Protein AF-A0A6P0XLR0-F1 (afdb_monomer_lite)

pLDDT: mean 94.84, std 5.82, range [69.5, 98.69]

Foldseek 3Di:
DDPVVVLDDDPVNLVVVVVVCVVVQVCLVPALAVVHPDDDPVRVVVLVVVLVCFQPDQDDSDDCPGSVNNSNVVVCPPPVSVSVPDDGHD

Secondary structure (DSSP, 8-state):
--GGGGG---HHHHHHHHHHTHHHHHHHTTSSBTTBSS--HHHHHHHHHHHHHHHH-----S-TT-HHHHHHHHHHHHHHHHHHHSS---

Structure (mmCIF, N/CA/C/O backbone):
data_AF-A0A6P0XLR0-F1
#
_entry.id   AF-A0A6P0XLR0-F1
#
loop_
_atom_site.group_PDB
_atom_site.id
_atom_site.type_symbol
_atom_site.label_atom_id
_atom_site.label_alt_id
_atom_site.label_comp_id
_atom_site.label_asym_id
_atom_site.label_entity_id
_atom_site.label_seq_id
_atom_site.pdbx_PDB_ins_code
_atom_site.Cartn_x
_atom_site.Cartn_y
_atom_site.Cartn_z
_atom_site.occupancy
_atom_site.B_iso_or_equiv
_atom_site.auth_seq_id
_atom_site.auth_comp_id
_atom_site.auth_asym_id
_atom_site.auth_atom_id
_atom_site.pdbx_PDB_model_num
ATOM 1 N N . LYS A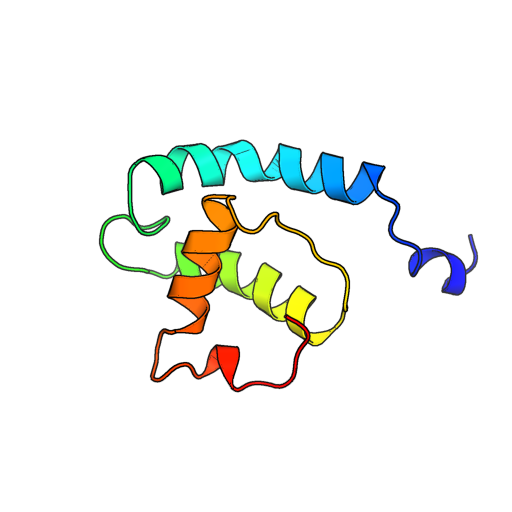 1 1 ? -1.019 8.354 29.502 1.00 69.50 1 LYS A N 1
ATOM 2 C CA . LYS A 1 1 ? -2.218 7.672 28.967 1.00 69.50 1 LYS A CA 1
ATOM 3 C C . LYS A 1 1 ? -2.089 6.183 29.247 1.00 69.50 1 LYS A C 1
ATOM 5 O O . LYS A 1 1 ? -0.968 5.698 29.104 1.00 69.50 1 LYS A O 1
ATOM 10 N N . PRO A 1 2 ? -3.157 5.496 29.676 1.00 87.88 2 PRO A N 1
ATOM 11 C CA . PRO A 1 2 ? -3.206 4.035 29.744 1.0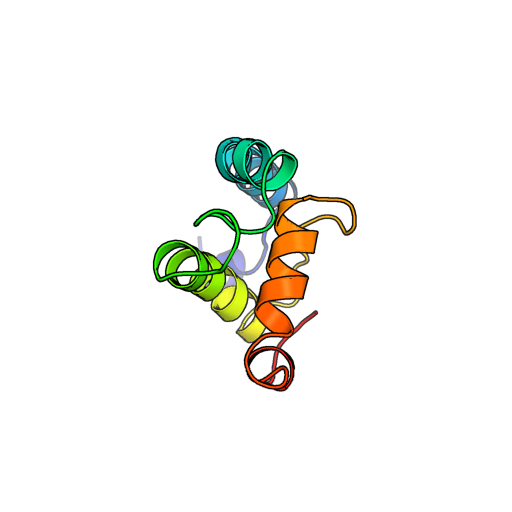0 87.88 2 PRO A CA 1
ATOM 12 C C . PRO A 1 2 ? -3.060 3.415 28.342 1.00 87.88 2 PRO A C 1
ATOM 14 O O . PRO A 1 2 ? -3.274 4.098 27.338 1.00 87.88 2 PRO A O 1
ATOM 17 N N . LEU A 1 3 ? -2.646 2.146 28.262 1.00 81.69 3 LEU A N 1
ATOM 18 C CA . LEU A 1 3 ? -2.327 1.474 26.991 1.00 81.69 3 LEU A CA 1
ATOM 19 C C . LEU A 1 3 ? -3.558 1.3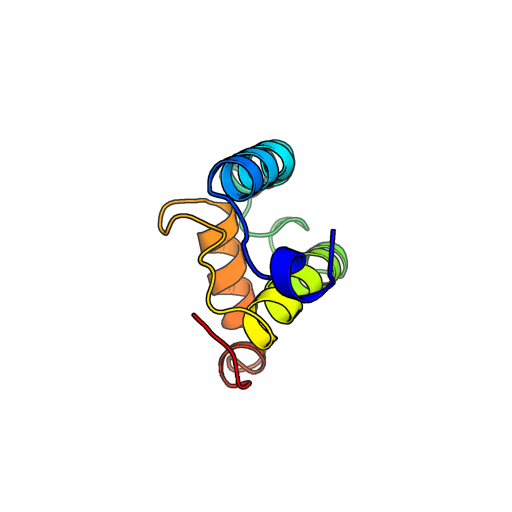33 26.087 1.00 81.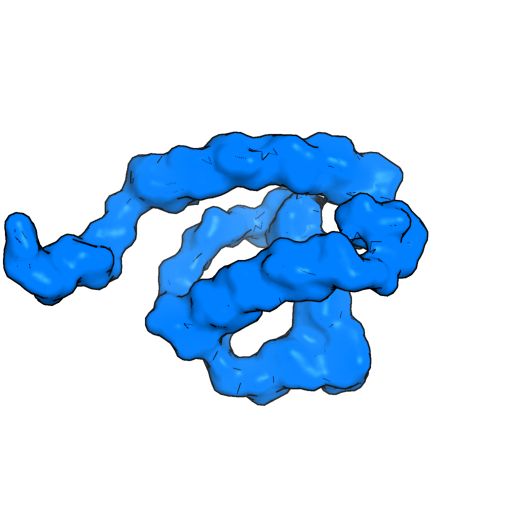69 3 LEU A C 1
ATOM 21 O O . LEU A 1 3 ? -3.464 1.441 24.867 1.00 81.69 3 LEU A O 1
ATOM 25 N N . GLU A 1 4 ? -4.725 1.165 26.694 1.00 82.81 4 GLU A N 1
ATOM 26 C CA . GLU A 1 4 ? -6.012 0.977 26.038 1.00 82.81 4 GLU A CA 1
ATOM 27 C C . GLU A 1 4 ? -6.441 2.207 25.231 1.00 82.81 4 GLU A C 1
ATOM 29 O O . GLU A 1 4 ? -7.146 2.064 24.238 1.00 82.81 4 GLU A O 1
ATOM 34 N N . GLU A 1 5 ? -5.987 3.405 25.611 1.00 80.00 5 GLU A N 1
ATOM 35 C CA . GLU A 1 5 ? -6.268 4.652 24.888 1.00 80.00 5 GLU A CA 1
ATOM 36 C C . GLU A 1 5 ? -5.440 4.808 23.603 1.00 80.00 5 GLU A C 1
ATOM 38 O O . GLU A 1 5 ? -5.725 5.688 22.792 1.00 80.00 5 GLU A O 1
ATOM 43 N N . PHE A 1 6 ? -4.402 3.991 23.391 1.00 78.62 6 PHE A N 1
ATOM 44 C CA . PHE A 1 6 ? -3.584 4.061 22.174 1.00 78.62 6 PHE A CA 1
ATOM 45 C C . PHE A 1 6 ? -4.202 3.320 20.983 1.00 78.62 6 PHE A C 1
ATOM 47 O O . PHE A 1 6 ? -3.711 3.469 19.865 1.00 78.62 6 PHE A O 1
ATOM 54 N N . LYS A 1 7 ? -5.285 2.557 21.193 1.00 75.50 7 LYS A N 1
ATOM 55 C CA . LYS A 1 7 ? -6.022 1.895 20.103 1.00 75.50 7 LYS A CA 1
ATOM 56 C C . LYS A 1 7 ? -6.805 2.887 19.234 1.00 75.50 7 LYS A C 1
ATOM 58 O O . LYS A 1 7 ? -7.070 2.608 18.067 1.00 75.50 7 LYS A O 1
ATOM 63 N N . ASP A 1 8 ? -7.171 4.035 19.803 1.00 83.00 8 ASP A N 1
ATOM 64 C CA . ASP A 1 8 ? -8.038 5.014 19.158 1.00 83.00 8 ASP A CA 1
ATOM 65 C C . ASP A 1 8 ? -7.204 5.912 18.235 1.00 83.00 8 ASP A C 1
ATOM 67 O O . ASP A 1 8 ? -6.668 6.950 18.635 1.00 83.00 8 ASP A O 1
ATOM 71 N N . VAL A 1 9 ? -7.073 5.497 16.975 1.00 86.88 9 VAL A N 1
ATOM 72 C CA . VAL A 1 9 ? -6.427 6.305 15.935 1.00 86.88 9 VAL A CA 1
ATOM 73 C C . VAL A 1 9 ? -7.378 7.414 15.502 1.00 86.88 9 VAL A C 1
ATOM 75 O O . VAL A 1 9 ? -8.466 7.165 14.983 1.00 86.88 9 VAL A O 1
ATOM 78 N N . LYS A 1 10 ? -6.959 8.663 15.697 1.00 91.88 10 LYS A N 1
ATOM 79 C CA . LYS A 1 10 ? -7.733 9.839 15.291 1.00 91.88 10 LYS A CA 1
ATOM 80 C C . LYS A 1 10 ? -7.614 10.080 13.791 1.00 91.88 10 LYS A C 1
ATOM 82 O O . LYS A 1 10 ? -6.542 9.891 13.218 1.00 91.88 10 LYS A O 1
ATOM 87 N N . GLN A 1 11 ? -8.667 10.638 13.192 1.00 92.94 11 GLN A N 1
ATOM 88 C CA . GLN A 1 11 ? -8.656 11.037 11.781 1.00 92.94 11 GLN A CA 1
ATOM 89 C C . GLN A 1 11 ? -7.466 11.951 11.443 1.00 92.94 11 GLN A C 1
ATOM 91 O O . GLN A 1 11 ? -6.768 11.702 10.471 1.00 92.94 11 GLN A O 1
ATOM 96 N N . SER A 1 12 ? -7.125 12.908 12.313 1.00 94.69 12 SER A N 1
ATOM 97 C CA . SER A 1 12 ? -5.972 13.795 12.103 1.00 94.69 12 SER A CA 1
ATOM 98 C C . SER A 1 12 ? -4.621 13.070 12.033 1.00 94.69 12 SER A C 1
ATOM 100 O O . SER A 1 12 ? -3.694 13.551 11.384 1.00 94.69 12 SER A O 1
ATOM 102 N N . GLN A 1 13 ? -4.484 11.907 12.681 1.00 94.19 13 GLN A N 1
ATOM 103 C CA . GLN A 1 13 ? -3.280 11.079 12.574 1.00 94.19 13 GLN A CA 1
ATOM 104 C C . GLN A 1 13 ? -3.230 10.359 11.224 1.00 94.19 13 GLN A C 1
ATOM 106 O O . GLN A 1 13 ? -2.152 10.253 10.642 1.00 94.19 13 GLN A O 1
ATOM 111 N N . ILE A 1 14 ? -4.384 9.910 10.719 1.00 94.81 14 ILE A N 1
ATOM 112 C CA . ILE A 1 14 ? -4.515 9.328 9.377 1.00 94.81 14 ILE A CA 1
ATOM 113 C C . ILE A 1 14 ? -4.202 10.393 8.323 1.00 94.81 14 ILE A C 1
ATOM 115 O O . ILE A 1 14 ? -3.425 10.134 7.409 1.00 94.81 14 ILE A O 1
ATOM 119 N N . ASP A 1 15 ? -4.724 11.607 8.481 1.00 95.56 15 ASP A N 1
ATOM 120 C CA . ASP A 1 15 ? -4.473 12.715 7.558 1.00 95.56 15 ASP A CA 1
ATOM 121 C C . ASP A 1 15 ? -2.987 13.099 7.544 1.00 95.56 15 ASP A C 1
ATOM 123 O O . ASP A 1 15 ? -2.386 13.232 6.479 1.00 95.56 15 ASP A O 1
ATOM 127 N N . ASN A 1 16 ? -2.346 13.183 8.716 1.00 96.88 16 ASN A N 1
ATOM 128 C CA . ASN A 1 16 ? -0.907 13.430 8.798 1.00 96.88 16 ASN A CA 1
ATOM 129 C C . ASN A 1 16 ? -0.087 12.295 8.159 1.00 96.88 16 ASN A C 1
ATOM 131 O O . ASN A 1 16 ? 0.872 12.555 7.434 1.00 96.88 16 ASN A O 1
ATOM 135 N N . PHE A 1 17 ? -0.479 11.036 8.380 1.00 95.81 17 PHE A N 1
ATOM 136 C CA . PHE A 1 17 ? 0.134 9.893 7.705 1.00 95.81 17 PHE A CA 1
ATOM 137 C C . PHE A 1 17 ? 0.001 10.011 6.183 1.00 95.81 17 PHE A C 1
ATOM 139 O O . PHE A 1 17 ? 0.986 9.848 5.468 1.00 95.81 17 PHE A O 1
ATOM 146 N N . ARG A 1 18 ? -1.183 10.374 5.680 1.00 96.19 18 ARG A N 1
ATOM 147 C CA . ARG A 1 18 ? -1.411 10.592 4.248 1.00 96.19 18 ARG A CA 1
ATOM 148 C C . ARG A 1 18 ? -0.520 11.705 3.707 1.00 96.19 18 ARG A C 1
ATOM 150 O O . ARG A 1 18 ? 0.032 11.512 2.632 1.00 96.19 18 ARG A O 1
ATOM 157 N N . THR A 1 19 ? -0.300 12.797 4.434 1.00 96.94 19 THR A N 1
ATOM 158 C CA . THR A 1 19 ? 0.644 13.857 4.031 1.00 96.94 19 THR A CA 1
ATOM 159 C C . THR A 1 19 ? 2.086 13.354 3.920 1.00 96.94 19 THR A C 1
ATOM 161 O O . THR A 1 19 ? 2.792 13.713 2.982 1.00 96.94 19 THR A O 1
ATOM 164 N N . ILE A 1 20 ? 2.528 12.477 4.826 1.00 97.19 20 ILE A N 1
ATOM 165 C CA . ILE A 1 20 ? 3.882 11.893 4.784 1.00 97.19 20 ILE A CA 1
ATOM 166 C C . ILE A 1 20 ? 4.103 11.055 3.512 1.00 97.19 20 ILE A C 1
ATOM 168 O O . ILE A 1 20 ? 5.230 10.949 3.035 1.00 97.19 20 ILE A O 1
ATOM 172 N N . LEU A 1 21 ? 3.042 10.489 2.928 1.00 97.88 21 LEU A N 1
ATOM 173 C CA . LEU A 1 21 ? 3.127 9.671 1.714 1.00 97.88 21 LEU A CA 1
ATOM 174 C C . LEU A 1 21 ? 3.264 10.475 0.412 1.00 97.88 21 LEU A C 1
ATOM 176 O O . LEU A 1 21 ? 3.401 9.865 -0.648 1.00 97.88 21 LEU A O 1
ATOM 180 N N . SER A 1 22 ? 3.239 11.811 0.453 1.00 97.88 22 SER A N 1
ATOM 181 C CA . SER A 1 22 ? 3.325 12.651 -0.753 1.00 97.88 22 SER A CA 1
ATOM 182 C C . SER A 1 22 ? 4.514 12.320 -1.671 1.00 97.88 22 SER A C 1
ATOM 184 O O . SER A 1 22 ? 4.275 12.165 -2.866 1.00 97.88 22 SER A O 1
ATOM 186 N N . PRO A 1 23 ? 5.744 12.073 -1.172 1.00 97.19 23 PRO A N 1
ATOM 187 C CA . PRO A 1 23 ? 6.858 11.688 -2.041 1.00 97.19 23 PRO A CA 1
ATOM 188 C C . PRO A 1 23 ? 6.625 10.364 -2.782 1.00 97.19 23 PRO A C 1
ATOM 190 O O . PRO A 1 23 ? 7.031 10.221 -3.931 1.00 97.19 23 PRO A O 1
ATOM 193 N N . LEU A 1 24 ? 5.936 9.398 -2.158 1.00 98.12 24 LEU A N 1
ATOM 194 C CA . LEU A 1 24 ? 5.601 8.139 -2.829 1.00 98.12 24 LEU A CA 1
ATOM 195 C C . LEU A 1 24 ? 4.569 8.365 -3.933 1.00 98.12 24 LEU A C 1
ATOM 197 O O . LEU A 1 24 ? 4.717 7.789 -5.007 1.00 98.12 24 LEU A O 1
ATOM 201 N N . ARG A 1 25 ? 3.558 9.214 -3.699 1.00 98.19 25 ARG A N 1
ATOM 202 C CA . ARG A 1 25 ? 2.573 9.577 -4.735 1.00 98.19 25 ARG A CA 1
ATOM 203 C C . ARG A 1 25 ? 3.250 10.213 -5.933 1.00 98.19 25 ARG A C 1
ATOM 205 O O . ARG A 1 25 ? 3.069 9.743 -7.044 1.00 98.19 25 ARG A O 1
ATOM 212 N N . GLU A 1 26 ? 4.118 11.190 -5.694 1.00 98.19 26 GLU A N 1
ATOM 213 C CA . GLU A 1 26 ? 4.850 11.871 -6.761 1.00 98.19 26 GLU A CA 1
ATOM 214 C C . GLU A 1 26 ? 5.659 10.916 -7.645 1.00 98.19 26 GLU A C 1
ATOM 216 O O . GLU A 1 26 ? 5.798 11.160 -8.845 1.00 98.19 26 GLU A O 1
ATOM 221 N N . THR A 1 27 ? 6.221 9.850 -7.073 1.00 98.31 27 THR A N 1
ATOM 222 C CA . THR A 1 27 ? 6.878 8.791 -7.842 1.00 98.31 27 THR A CA 1
ATOM 223 C C . THR A 1 27 ? 5.852 7.917 -8.566 1.00 98.31 27 THR A C 1
ATOM 225 O O . THR A 1 27 ? 5.956 7.723 -9.774 1.00 98.31 27 THR A O 1
ATOM 228 N N . LEU A 1 28 ? 4.843 7.411 -7.858 1.00 98.50 28 LEU A N 1
ATOM 229 C CA . LEU A 1 28 ? 3.869 6.446 -8.382 1.00 98.50 28 LEU A CA 1
ATOM 230 C C . LEU A 1 28 ? 2.898 7.033 -9.418 1.00 98.50 28 LEU A C 1
ATOM 232 O O . LEU A 1 28 ? 2.345 6.290 -10.225 1.00 98.50 28 LEU A O 1
ATOM 236 N N . ASP A 1 29 ? 2.746 8.355 -9.457 1.00 98.06 29 ASP A N 1
ATOM 237 C CA . ASP A 1 29 ? 2.023 9.065 -10.517 1.00 98.06 29 ASP A CA 1
ATOM 238 C C . ASP A 1 29 ? 2.747 8.975 -11.872 1.00 98.06 29 ASP A C 1
ATOM 240 O O . ASP A 1 29 ? 2.135 9.152 -12.924 1.00 98.06 29 ASP A O 1
ATOM 244 N N . ARG A 1 30 ? 4.060 8.706 -11.864 1.00 97.69 30 ARG A N 1
ATOM 245 C CA . ARG A 1 30 ? 4.918 8.678 -13.061 1.00 97.69 30 ARG A CA 1
ATOM 246 C C . ARG A 1 30 ? 5.357 7.276 -13.472 1.00 97.69 30 ARG A C 1
ATOM 248 O O . ARG A 1 30 ? 5.738 7.080 -14.622 1.00 97.69 30 ARG A O 1
ATOM 255 N N . GLN A 1 31 ? 5.334 6.313 -12.555 1.00 97.56 31 GLN A N 1
ATOM 256 C CA . GLN A 1 31 ? 5.832 4.956 -12.789 1.00 97.56 31 GLN A CA 1
ATOM 257 C C . GLN A 1 31 ? 5.047 3.911 -11.983 1.00 97.56 31 GLN A C 1
ATOM 259 O O . GLN A 1 31 ? 4.490 4.226 -10.934 1.00 97.56 31 GLN A O 1
ATOM 264 N N . PRO A 1 32 ? 4.983 2.649 -12.448 1.00 97.62 32 PRO A N 1
ATOM 265 C CA . PRO A 1 32 ? 4.094 1.654 -11.852 1.00 97.62 32 PRO A CA 1
ATOM 266 C C . PRO A 1 32 ? 4.539 1.144 -10.474 1.00 97.62 32 PRO A C 1
ATOM 268 O O . PRO A 1 32 ? 3.676 0.687 -9.721 1.00 97.62 32 PRO A O 1
ATOM 271 N N . PHE A 1 33 ? 5.836 1.219 -10.163 1.00 98.62 33 PHE A N 1
ATOM 272 C CA . PHE A 1 33 ? 6.457 0.803 -8.902 1.00 98.62 33 PHE A CA 1
ATOM 273 C C . PHE A 1 33 ? 7.439 1.872 -8.416 1.00 98.62 33 PHE A C 1
ATOM 275 O O . PHE A 1 33 ? 7.910 2.693 -9.202 1.00 98.62 33 PHE A O 1
ATOM 282 N N . LEU A 1 34 ? 7.810 1.856 -7.137 1.00 98.38 34 LEU A N 1
ATOM 283 C CA . LEU A 1 34 ? 8.841 2.746 -6.590 1.00 98.38 34 LEU A CA 1
ATOM 284 C C . LEU A 1 34 ? 10.205 2.496 -7.246 1.00 98.38 34 LEU A C 1
ATOM 286 O O . LEU A 1 34 ? 10.978 3.429 -7.445 1.00 98.38 34 LEU A O 1
ATOM 290 N N . ALA A 1 35 ? 10.471 1.253 -7.644 1.00 98.12 35 ALA A N 1
ATOM 291 C CA . ALA A 1 35 ? 11.669 0.862 -8.376 1.00 98.12 35 ALA A CA 1
ATOM 292 C C . ALA A 1 35 ? 11.640 1.133 -9.894 1.00 98.12 35 ALA A C 1
ATOM 294 O O . ALA A 1 35 ? 12.615 0.817 -10.576 1.00 98.12 35 ALA A O 1
ATOM 295 N N . GLY A 1 36 ? 10.553 1.689 -10.439 1.00 97.88 36 GLY A N 1
ATOM 296 C CA . GLY A 1 36 ? 10.383 1.917 -11.876 1.00 97.88 36 GLY A CA 1
ATOM 297 C C . GLY A 1 36 ? 9.397 0.933 -12.501 1.00 97.88 36 GLY A C 1
ATOM 298 O O . GLY A 1 36 ? 8.255 0.834 -12.060 1.00 97.88 36 GLY A O 1
ATOM 299 N N . GLU A 1 37 ? 9.812 0.219 -13.549 1.00 97.94 37 GLU A N 1
ATOM 300 C CA . GLU A 1 37 ? 8.922 -0.652 -14.338 1.00 97.94 37 GLU A CA 1
ATOM 301 C C . GLU A 1 37 ? 8.515 -1.950 -13.630 1.00 97.94 37 GLU A C 1
ATOM 303 O O . GLU A 1 37 ? 7.435 -2.484 -13.884 1.00 97.94 37 GLU A O 1
ATOM 308 N N . LYS A 1 38 ? 9.374 -2.475 -12.751 1.00 97.88 38 LYS A N 1
ATOM 309 C CA . LYS A 1 38 ? 9.160 -3.725 -12.009 1.00 97.88 38 LYS 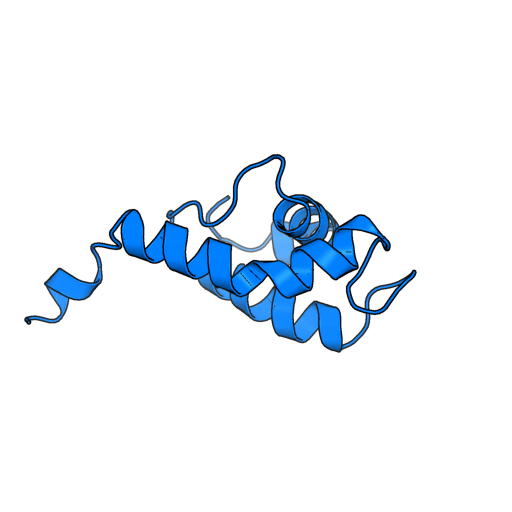A CA 1
ATOM 310 C C . LYS A 1 38 ? 9.503 -3.519 -10.537 1.00 97.88 38 LYS A C 1
ATOM 312 O O . LYS A 1 38 ? 10.436 -2.766 -10.258 1.00 97.88 38 LYS A O 1
ATOM 317 N N . PRO A 1 39 ? 8.814 -4.202 -9.609 1.00 98.38 39 PRO A N 1
ATOM 318 C CA . PRO A 1 39 ? 9.089 -4.054 -8.192 1.00 98.38 39 PRO A CA 1
ATOM 319 C C . PRO A 1 39 ? 10.467 -4.619 -7.856 1.00 98.38 39 PRO A C 1
ATOM 321 O O . PRO A 1 39 ? 10.860 -5.681 -8.349 1.00 98.38 39 PRO A O 1
ATOM 324 N N . ASN A 1 40 ? 11.183 -3.940 -6.967 1.00 98.06 40 ASN A N 1
ATOM 325 C CA . ASN A 1 40 ? 12.398 -4.480 -6.364 1.00 98.06 40 ASN A CA 1
ATOM 326 C C . ASN A 1 40 ? 12.348 -4.350 -4.837 1.00 98.06 40 ASN A C 1
ATOM 328 O O . ASN A 1 40 ? 11.300 -4.098 -4.248 1.00 98.06 40 ASN A O 1
ATOM 332 N N . PHE A 1 41 ? 13.491 -4.544 -4.181 1.00 98.00 41 PHE A N 1
ATOM 333 C CA . PHE A 1 41 ? 13.616 -4.441 -2.729 1.00 98.00 41 PHE A CA 1
ATOM 334 C C . PHE A 1 41 ? 12.972 -3.180 -2.115 1.00 98.00 41 PHE A C 1
ATOM 336 O O . PHE A 1 41 ? 12.371 -3.271 -1.045 1.00 98.00 41 PHE A O 1
ATOM 343 N N . VAL A 1 42 ? 13.042 -2.029 -2.793 1.00 97.88 42 VAL A N 1
ATOM 344 C CA . VAL A 1 42 ? 12.440 -0.766 -2.332 1.00 97.88 42 VAL A CA 1
ATOM 345 C C . VAL A 1 42 ? 10.917 -0.871 -2.243 1.00 97.88 42 VAL A C 1
ATOM 347 O O . VAL A 1 42 ? 10.323 -0.422 -1.265 1.00 97.88 42 VAL A O 1
ATOM 350 N N . ASP A 1 43 ? 10.272 -1.509 -3.216 1.00 98.69 43 ASP A N 1
ATOM 351 C CA . ASP A 1 43 ? 8.831 -1.737 -3.159 1.00 98.69 43 ASP A CA 1
ATOM 352 C C . ASP A 1 43 ? 8.468 -2.659 -1.999 1.00 98.69 43 ASP A C 1
ATOM 354 O O . ASP A 1 43 ? 7.559 -2.359 -1.228 1.00 98.69 43 ASP A O 1
ATOM 358 N N . TYR A 1 44 ? 9.216 -3.750 -1.822 1.00 98.50 44 TYR A N 1
ATOM 359 C CA . TYR A 1 44 ? 8.928 -4.730 -0.777 1.00 98.50 44 TYR A CA 1
ATOM 360 C C . TYR A 1 44 ? 9.117 -4.167 0.637 1.00 98.50 44 TYR A C 1
ATOM 362 O O . TYR A 1 44 ? 8.301 -4.463 1.511 1.00 98.50 44 TYR A O 1
ATOM 370 N N . ILE A 1 45 ? 10.134 -3.330 0.887 1.00 98.25 45 ILE A N 1
ATOM 371 C CA . ILE A 1 45 ? 10.364 -2.771 2.231 1.00 98.25 45 ILE A CA 1
ATOM 372 C C . ILE A 1 45 ? 9.271 -1.776 2.643 1.00 98.25 45 ILE A C 1
ATOM 374 O O . ILE A 1 45 ? 8.860 -1.760 3.807 1.00 98.25 45 ILE A O 1
ATOM 378 N N . ILE A 1 46 ? 8.756 -0.985 1.696 1.00 98.00 46 ILE A N 1
ATOM 379 C CA . ILE A 1 46 ? 7.630 -0.078 1.943 1.00 98.00 46 ILE A CA 1
ATOM 380 C C . ILE A 1 46 ? 6.325 -0.873 2.036 1.00 98.00 46 ILE A C 1
ATOM 382 O O . ILE A 1 46 ? 5.543 -0.673 2.968 1.00 98.00 46 ILE A O 1
ATOM 386 N N . PHE A 1 47 ? 6.113 -1.832 1.133 1.00 98.44 47 PHE A N 1
ATOM 387 C CA . PHE A 1 47 ? 4.925 -2.680 1.119 1.00 98.44 47 PHE A CA 1
ATOM 388 C C . PHE A 1 47 ? 4.777 -3.473 2.420 1.00 98.44 47 PHE A C 1
ATOM 390 O O . PHE A 1 47 ? 3.678 -3.547 2.964 1.00 98.44 47 PHE A O 1
ATOM 397 N N . ALA A 1 48 ? 5.876 -3.973 2.993 1.00 97.81 48 ALA A N 1
ATOM 398 C CA . ALA A 1 48 ? 5.866 -4.684 4.269 1.00 97.81 48 ALA A CA 1
ATOM 399 C C . ALA A 1 48 ? 5.225 -3.870 5.409 1.00 97.81 48 ALA A C 1
ATOM 401 O O . ALA A 1 48 ? 4.569 -4.444 6.277 1.00 97.81 48 ALA A O 1
ATOM 402 N N . LYS A 1 49 ? 5.352 -2.534 5.405 1.00 97.06 49 LYS A N 1
ATOM 403 C CA . LYS A 1 49 ? 4.699 -1.668 6.404 1.00 97.06 49 LYS A CA 1
ATOM 404 C C . LYS A 1 49 ? 3.180 -1.665 6.241 1.00 97.06 49 LYS A C 1
ATOM 406 O O . LYS A 1 49 ? 2.461 -1.791 7.231 1.00 97.06 49 LYS A O 1
ATOM 411 N N . PHE A 1 50 ? 2.699 -1.583 5.002 1.00 97.12 50 PHE A N 1
ATOM 412 C CA . PHE A 1 50 ? 1.272 -1.678 4.698 1.00 97.12 50 PHE A CA 1
ATOM 413 C C . PHE A 1 50 ? 0.721 -3.080 4.963 1.00 97.12 50 PHE A C 1
ATOM 415 O O . PHE A 1 50 ? -0.369 -3.198 5.518 1.00 97.12 50 PHE A O 1
ATOM 422 N N . GLN A 1 51 ? 1.470 -4.133 4.625 1.00 97.69 51 GLN A N 1
ATOM 423 C CA . GLN A 1 51 ? 1.068 -5.512 4.896 1.00 97.69 51 GLN A CA 1
ATOM 424 C C . GLN A 1 51 ? 0.971 -5.778 6.401 1.00 97.69 51 GLN A C 1
ATOM 426 O O . GLN A 1 51 ? 0.003 -6.379 6.853 1.00 97.69 51 GLN A O 1
ATOM 431 N N . PHE A 1 52 ? 1.918 -5.273 7.197 1.00 96.62 52 PHE A N 1
ATOM 432 C CA . PHE A 1 52 ? 1.846 -5.381 8.652 1.00 96.62 52 PHE A CA 1
ATOM 433 C C . PHE A 1 52 ? 0.611 -4.672 9.214 1.00 96.62 52 PHE A C 1
ATOM 435 O O . PHE A 1 52 ? -0.147 -5.281 9.965 1.00 96.62 52 PHE A O 1
ATOM 442 N N . ALA A 1 53 ? 0.362 -3.421 8.808 1.00 95.44 53 ALA A N 1
ATOM 443 C CA . ALA A 1 53 ? -0.830 -2.681 9.225 1.00 95.44 53 ALA A CA 1
ATOM 444 C C . ALA A 1 53 ? -2.123 -3.432 8.860 1.00 95.44 53 ALA A C 1
ATOM 446 O O . ALA A 1 53 ? -3.013 -3.569 9.699 1.00 95.44 53 ALA A O 1
ATOM 447 N N . ARG A 1 54 ? -2.175 -3.995 7.644 1.00 96.00 54 ARG A N 1
ATOM 448 C CA . ARG A 1 54 ? -3.271 -4.836 7.151 1.00 96.00 54 ARG A CA 1
ATOM 449 C C . ARG A 1 54 ? -3.512 -6.060 8.039 1.00 96.00 54 ARG A C 1
ATOM 451 O O . ARG A 1 54 ? -4.656 -6.454 8.223 1.00 96.00 54 ARG A O 1
ATOM 458 N N . SER A 1 55 ? -2.470 -6.676 8.588 1.00 96.12 55 SER A N 1
ATOM 459 C CA . SER A 1 55 ? -2.602 -7.871 9.431 1.00 96.12 55 SER A CA 1
ATOM 460 C C . SER A 1 55 ? -3.113 -7.583 10.844 1.00 96.12 55 SER A C 1
ATOM 462 O O . SER A 1 55 ? -3.637 -8.492 11.483 1.00 96.12 55 SER A O 1
ATOM 464 N N . ILE A 1 56 ? -2.976 -6.350 11.344 1.00 93.94 56 ILE A N 1
ATOM 465 C CA . ILE A 1 56 ? -3.254 -6.035 12.757 1.00 93.94 56 ILE A CA 1
ATOM 466 C C . ILE A 1 56 ? -4.383 -5.026 12.981 1.00 93.94 56 ILE A C 1
ATOM 468 O O . ILE A 1 56 ? -4.813 -4.864 14.121 1.00 93.94 56 ILE A O 1
ATOM 472 N N . SER A 1 57 ? -4.852 -4.322 11.945 1.00 92.50 57 SER A N 1
ATOM 473 C CA . SER A 1 57 ? -5.784 -3.203 12.115 1.00 92.50 57 SER A CA 1
ATOM 474 C C . SER A 1 57 ? -6.841 -3.098 11.007 1.00 92.50 57 SER A C 1
ATOM 476 O O . SER A 1 57 ? -6.480 -3.135 9.830 1.00 92.50 57 SER A O 1
ATOM 478 N N . PRO A 1 58 ? -8.130 -2.883 11.354 1.00 92.50 58 PRO A N 1
ATOM 479 C CA . PRO A 1 58 ? -9.207 -2.627 10.391 1.00 92.50 58 PRO A CA 1
ATOM 480 C C . PRO A 1 58 ? -9.225 -1.193 9.836 1.00 92.50 58 PRO A C 1
ATOM 482 O O . PRO A 1 58 ? -10.094 -0.856 9.031 1.00 92.50 58 PRO A O 1
ATOM 485 N N . ILE A 1 59 ? -8.330 -0.313 10.293 1.00 93.00 59 ILE A N 1
ATOM 486 C CA . ILE A 1 59 ? -8.335 1.101 9.905 1.00 93.00 59 ILE A CA 1
ATOM 487 C C . ILE A 1 59 ? -7.916 1.251 8.440 1.00 93.00 59 ILE A C 1
ATOM 489 O O . ILE A 1 59 ? -6.824 0.845 8.042 1.00 93.00 59 ILE A O 1
ATOM 493 N N . LYS A 1 60 ? -8.756 1.929 7.654 1.00 92.94 60 LYS A N 1
ATOM 494 C CA . LYS A 1 60 ? -8.456 2.274 6.261 1.00 92.94 60 LYS A CA 1
ATOM 495 C C . LYS A 1 60 ? -7.490 3.453 6.197 1.00 92.94 60 LYS A C 1
ATOM 497 O O . LYS A 1 60 ? -7.856 4.591 6.478 1.00 92.94 60 LYS A O 1
ATOM 502 N N . LEU A 1 61 ? -6.245 3.174 5.820 1.00 94.88 61 LEU A N 1
ATOM 503 C CA . LEU A 1 61 ? -5.179 4.181 5.778 1.00 94.88 61 LEU A CA 1
ATOM 504 C C . LEU A 1 61 ? -5.205 5.040 4.508 1.00 94.88 61 LEU A C 1
ATOM 506 O O . LEU A 1 61 ? -4.842 6.215 4.557 1.00 94.88 61 LEU A O 1
ATOM 510 N N . LEU A 1 62 ? -5.634 4.469 3.383 1.00 95.88 62 LEU A N 1
ATOM 511 C CA . LEU A 1 62 ? -5.562 5.087 2.058 1.00 95.88 62 LEU A CA 1
ATOM 512 C C . LEU A 1 62 ? -6.955 5.202 1.437 1.00 95.88 62 LEU A C 1
ATOM 514 O O . LEU A 1 62 ? -7.828 4.378 1.708 1.00 95.88 62 LEU A O 1
ATOM 518 N N . GLU A 1 63 ? -7.144 6.218 0.601 1.00 94.06 63 GLU A N 1
ATOM 519 C CA . GLU A 1 63 ? -8.330 6.322 -0.249 1.00 94.06 63 GLU A CA 1
ATOM 520 C C . GLU A 1 63 ? -8.180 5.427 -1.483 1.00 94.06 63 GLU A C 1
ATOM 522 O O . GLU A 1 63 ? -7.076 5.166 -1.958 1.00 94.06 63 GLU A O 1
ATOM 527 N N . THR A 1 64 ? -9.300 4.951 -2.026 1.00 93.19 64 THR A N 1
ATOM 528 C CA . THR A 1 64 ? -9.291 3.995 -3.151 1.00 93.19 64 THR A CA 1
ATOM 529 C C . THR A 1 64 ? -8.666 4.562 -4.428 1.00 93.19 64 THR A C 1
ATOM 531 O O . THR A 1 64 ? -8.045 3.815 -5.181 1.00 93.19 64 THR A O 1
ATOM 534 N N . ASN A 1 65 ? -8.791 5.873 -4.643 1.00 94.12 65 ASN A N 1
ATOM 535 C CA . ASN A 1 65 ? -8.236 6.615 -5.776 1.00 94.12 65 ASN A CA 1
ATOM 536 C C . ASN A 1 65 ? -6.815 7.164 -5.528 1.00 94.12 65 ASN A C 1
ATOM 538 O O . ASN A 1 65 ? -6.321 7.945 -6.336 1.00 94.12 65 ASN A O 1
ATOM 542 N N . ASP A 1 66 ? -6.165 6.788 -4.425 1.00 96.38 66 ASP A N 1
ATOM 543 C CA . ASP A 1 66 ? -4.788 7.177 -4.116 1.00 96.38 66 ASP A CA 1
ATOM 544 C C . ASP A 1 66 ? -3.789 6.325 -4.922 1.00 96.38 66 ASP A C 1
ATOM 546 O O . ASP A 1 66 ? -3.864 5.093 -4.910 1.00 96.38 66 ASP A O 1
ATOM 550 N N . SER A 1 67 ? -2.805 6.950 -5.571 1.00 98.06 67 SER A N 1
ATOM 551 C CA . SER A 1 67 ? -1.746 6.257 -6.322 1.00 98.06 67 SER A CA 1
ATOM 552 C C . SER A 1 67 ? -0.967 5.251 -5.467 1.00 98.06 67 SER A C 1
ATOM 554 O O . SER A 1 67 ? -0.591 4.181 -5.954 1.00 98.06 67 SER A O 1
ATOM 556 N N . VAL A 1 68 ? -0.790 5.525 -4.168 1.00 98.31 68 VAL A N 1
ATOM 557 C CA . VAL A 1 68 ? -0.184 4.571 -3.222 1.00 98.31 68 VAL A CA 1
ATOM 558 C C . VAL A 1 68 ? -1.104 3.374 -2.990 1.00 98.31 68 VAL A C 1
ATOM 560 O O . VAL A 1 68 ? -0.622 2.248 -2.887 1.00 98.31 68 VAL A O 1
ATOM 563 N N . ASN A 1 69 ? -2.424 3.580 -2.947 1.00 97.94 69 ASN A N 1
ATOM 564 C CA . ASN A 1 69 ? -3.376 2.476 -2.831 1.00 97.94 69 ASN A CA 1
ATOM 565 C C . ASN A 1 69 ? -3.336 1.593 -4.082 1.00 97.94 69 ASN A C 1
ATOM 567 O O . ASN A 1 69 ? -3.219 0.378 -3.975 1.00 97.94 69 ASN A O 1
ATOM 571 N N . MET A 1 70 ? -3.340 2.197 -5.271 1.00 98.12 70 MET A N 1
ATOM 572 C CA . MET A 1 70 ? -3.255 1.464 -6.538 1.00 98.12 70 MET A CA 1
ATOM 573 C C . MET A 1 70 ? -1.957 0.653 -6.653 1.00 98.12 70 MET A C 1
ATOM 575 O O . MET A 1 70 ? -1.975 -0.496 -7.092 1.00 98.12 70 MET A O 1
ATOM 579 N N . TRP A 1 71 ? -0.826 1.227 -6.240 1.00 98.62 71 TRP A N 1
ATOM 580 C CA . TRP A 1 71 ? 0.445 0.507 -6.146 1.00 98.62 71 TRP A CA 1
ATOM 581 C C . TRP A 1 71 ? 0.393 -0.640 -5.130 1.00 98.62 71 TRP A C 1
ATOM 583 O O . TRP A 1 71 ? 0.835 -1.747 -5.436 1.00 98.62 71 TRP A O 1
ATOM 593 N N . ARG A 1 72 ? -0.200 -0.420 -3.949 1.00 97.94 72 ARG A N 1
ATOM 594 C CA . ARG A 1 72 ? -0.384 -1.466 -2.932 1.00 97.94 72 ARG A CA 1
ATOM 595 C C . ARG A 1 72 ? -1.212 -2.634 -3.467 1.00 97.94 72 ARG A C 1
ATOM 597 O O . ARG A 1 72 ? -0.846 -3.777 -3.208 1.00 97.94 72 ARG A O 1
ATOM 604 N N . GLU A 1 73 ? -2.280 -2.375 -4.219 1.00 97.88 73 GLU A N 1
ATOM 605 C CA . GLU A 1 73 ? -3.080 -3.441 -4.836 1.00 97.88 73 GLU A CA 1
ATOM 606 C C . GLU A 1 73 ? -2.254 -4.264 -5.834 1.00 97.88 73 GLU A C 1
ATOM 608 O O . GLU A 1 73 ? -2.290 -5.490 -5.773 1.00 97.88 73 GLU A O 1
ATOM 613 N N . LYS A 1 74 ? -1.407 -3.623 -6.655 1.00 98.06 74 LYS A N 1
ATOM 614 C CA . LYS A 1 74 ? -0.464 -4.350 -7.526 1.00 98.06 74 LYS A CA 1
ATOM 615 C C . LYS A 1 74 ? 0.486 -5.236 -6.720 1.00 98.06 74 LYS A C 1
ATOM 617 O O . LYS A 1 74 ? 0.715 -6.376 -7.105 1.00 98.06 74 LYS A O 1
ATOM 622 N N . MET A 1 75 ? 1.030 -4.731 -5.608 1.00 98.56 75 MET A N 1
ATOM 623 C CA . MET A 1 75 ? 1.924 -5.501 -4.732 1.00 98.56 75 MET A CA 1
ATOM 624 C C . MET A 1 75 ? 1.218 -6.695 -4.076 1.00 98.56 75 MET A C 1
ATOM 626 O O . MET A 1 75 ? 1.827 -7.754 -3.932 1.00 98.56 75 MET A O 1
ATOM 630 N N . LEU A 1 76 ? -0.061 -6.547 -3.709 1.00 98.06 76 LEU A N 1
ATOM 631 C CA . LEU A 1 76 ? -0.892 -7.626 -3.162 1.00 98.06 76 LEU A CA 1
ATOM 632 C C . LEU A 1 76 ? -1.151 -8.748 -4.174 1.00 98.06 76 LEU A C 1
ATOM 634 O O . LEU A 1 76 ? -1.339 -9.891 -3.756 1.00 98.06 76 LEU A O 1
ATOM 638 N N . ASP A 1 77 ? -1.144 -8.431 -5.469 1.00 98.19 77 ASP A N 1
ATOM 639 C CA . ASP A 1 77 ? -1.407 -9.383 -6.552 1.00 98.19 77 ASP A CA 1
ATOM 640 C C . ASP A 1 77 ? -0.155 -10.138 -7.025 1.00 98.19 77 ASP A C 1
ATOM 642 O O . ASP A 1 77 ? -0.275 -11.145 -7.725 1.00 98.19 77 ASP A O 1
ATOM 646 N N . LEU A 1 78 ? 1.045 -9.709 -6.616 1.00 97.88 78 LEU A N 1
ATOM 647 C CA . LEU A 1 78 ? 2.292 -10.409 -6.932 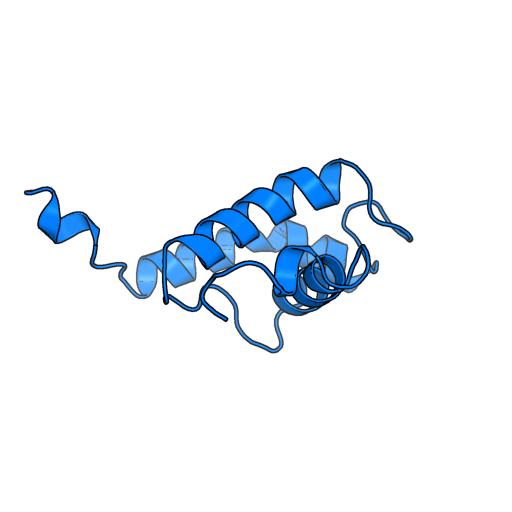1.00 97.88 78 LEU A CA 1
ATOM 648 C C . LEU A 1 78 ? 2.334 -11.814 -6.312 1.00 97.88 78 LEU A C 1
ATOM 650 O O . LEU A 1 78 ? 1.751 -12.067 -5.257 1.00 97.88 78 LEU A O 1
ATOM 654 N N . PHE A 1 79 ? 3.103 -12.704 -6.951 1.00 97.44 79 PHE A N 1
ATOM 655 C CA . PHE A 1 79 ? 3.362 -14.073 -6.484 1.00 97.44 79 PHE A CA 1
ATOM 656 C C . PHE A 1 79 ? 2.069 -14.857 -6.221 1.00 97.44 79 PHE A C 1
ATOM 658 O O . PHE A 1 79 ? 1.834 -15.319 -5.107 1.00 97.44 79 PHE A O 1
ATOM 665 N N . ASP A 1 80 ? 1.204 -14.939 -7.237 1.00 97.94 80 ASP A N 1
ATOM 666 C CA . ASP A 1 80 ? -0.103 -15.609 -7.162 1.00 97.94 80 ASP A CA 1
ATOM 667 C C . ASP A 1 80 ? -0.974 -15.087 -6.006 1.00 97.94 80 ASP A C 1
ATOM 669 O O . ASP A 1 80 ? -1.684 -15.826 -5.323 1.00 97.94 80 ASP A O 1
ATOM 673 N N . SER A 1 81 ? -0.892 -13.773 -5.778 1.00 97.25 81 SER A N 1
ATOM 674 C CA . SER A 1 81 ? -1.594 -13.059 -4.713 1.00 97.25 81 SER A CA 1
ATOM 675 C C . SER A 1 81 ? -1.287 -13.563 -3.293 1.00 97.25 81 SER A C 1
ATOM 677 O O . SER A 1 81 ? -2.132 -13.448 -2.401 1.00 97.25 81 SER A O 1
ATOM 679 N N . LEU A 1 82 ? -0.082 -14.096 -3.046 1.00 97.06 82 LEU A N 1
ATOM 680 C CA . LEU A 1 82 ? 0.332 -14.653 -1.748 1.00 97.06 82 LEU A CA 1
ATOM 681 C C . LEU A 1 82 ? 0.018 -13.715 -0.570 1.00 97.06 82 LEU A C 1
ATOM 683 O O . LEU A 1 82 ? -0.549 -14.127 0.445 1.00 97.06 82 LEU A O 1
ATOM 687 N N . ALA A 1 83 ? 0.360 -12.431 -0.701 1.00 96.50 83 ALA A N 1
ATOM 688 C CA . ALA A 1 83 ? 0.130 -11.450 0.356 1.00 96.50 83 ALA A CA 1
ATOM 689 C C . ALA A 1 83 ? -1.365 -11.162 0.572 1.00 96.50 83 ALA A C 1
ATOM 691 O O . ALA A 1 83 ? -1.798 -10.985 1.715 1.00 96.50 83 ALA A O 1
ATOM 692 N N . ARG A 1 84 ? -2.168 -11.159 -0.497 1.00 97.31 84 ARG A N 1
ATOM 693 C CA . ARG A 1 84 ? -3.624 -10.972 -0.427 1.00 97.31 84 ARG A CA 1
ATOM 694 C C . ARG A 1 84 ? -4.324 -12.146 0.254 1.00 97.31 84 ARG A C 1
ATOM 696 O O . ARG A 1 84 ? -5.247 -11.923 1.033 1.00 97.31 84 ARG A O 1
ATOM 703 N N . GLN A 1 85 ? -3.871 -13.370 -0.011 1.00 96.75 85 GLN A N 1
ATOM 704 C CA . GLN A 1 85 ? -4.438 -14.593 0.566 1.00 96.75 85 GLN A CA 1
ATOM 705 C C . GLN A 1 85 ? -4.169 -14.724 2.072 1.00 96.75 85 GLN A C 1
ATOM 707 O O . GLN A 1 85 ? -4.888 -15.437 2.770 1.00 96.75 85 GLN A O 1
ATOM 712 N N . SER A 1 86 ? -3.160 -14.022 2.595 1.00 94.56 86 SER A N 1
ATOM 713 C CA . SER A 1 86 ? -2.915 -13.980 4.037 1.00 94.56 86 SER A CA 1
ATOM 714 C C . SER A 1 86 ? -4.062 -13.301 4.799 1.00 94.56 86 SER A C 1
ATOM 716 O O . SER A 1 86 ? -4.658 -12.320 4.330 1.00 94.56 86 SER A O 1
ATOM 718 N N . LEU A 1 87 ? -4.333 -13.788 6.014 1.00 94.44 87 LEU A N 1
ATOM 719 C CA . LEU A 1 87 ? -5.311 -13.182 6.918 1.00 94.44 87 LEU A CA 1
ATOM 720 C C . LEU A 1 87 ? -4.964 -11.709 7.176 1.00 94.44 87 LEU A C 1
ATOM 722 O O . LEU A 1 87 ? -3.831 -11.357 7.513 1.00 94.44 87 LEU A O 1
ATOM 726 N N . GLY A 1 88 ? -5.959 -10.848 7.017 1.00 93.75 88 GLY A N 1
ATOM 727 C CA . GLY A 1 88 ? -5.834 -9.422 7.265 1.00 93.75 88 GLY A CA 1
ATOM 728 C C . GLY A 1 88 ? -7.092 -8.675 6.856 1.00 93.75 88 GLY A C 1
ATOM 729 O O . GLY A 1 88 ? -8.003 -9.231 6.242 1.00 93.75 88 GLY A O 1
ATOM 730 N N . TYR A 1 89 ? -7.127 -7.404 7.220 1.00 91.81 89 TYR A N 1
ATOM 731 C CA . TYR A 1 89 ? -8.177 -6.465 6.854 1.00 91.81 89 TYR A CA 1
ATOM 732 C C . TYR A 1 89 ? -7.997 -6.003 5.395 1.00 91.81 89 TYR A C 1
ATOM 734 O O . TYR A 1 89 ? -6.962 -6.268 4.792 1.00 91.81 89 TYR A O 1
ATOM 742 N N . ASN A 1 90 ? -8.991 -5.353 4.787 1.00 74.38 90 ASN A N 1
ATOM 743 C CA . ASN A 1 90 ? -8.878 -4.838 3.412 1.00 74.38 90 ASN A CA 1
ATOM 744 C C . ASN A 1 90 ? -8.849 -3.313 3.392 1.00 74.38 90 ASN A C 1
ATOM 746 O O . ASN A 1 90 ? -9.820 -2.705 3.905 1.00 74.38 90 ASN A O 1
#

Radius of gyration: 14.04 Å; chains: 1; bounding box: 23×30×44 Å

Sequence (90 aa):
KPLEEFKDVKQSQIDNFRTILSPLRETLDRQPFLAGEKPNFVDYIIFAKFQFARSISPIKLLETNDSVNMWREKMLDLFDSLARQSLGYN